Protein AF-A0A7S4PEH5-F1 (afdb_monomer_lite)

Radius of gyration: 20.49 Å; chains: 1; bounding box: 54×37×68 Å

Structure (mmCIF, N/CA/C/O backbone):
data_AF-A0A7S4PEH5-F1
#
_entry.id   AF-A0A7S4PEH5-F1
#
loop_
_atom_site.group_PDB
_atom_site.id
_atom_site.type_symbol
_atom_site.label_atom_id
_atom_site.label_alt_id
_atom_site.label_comp_id
_atom_site.label_asym_id
_atom_site.label_entity_id
_atom_site.label_seq_id
_atom_site.pdbx_PDB_ins_code
_atom_site.Cartn_x
_atom_site.Cartn_y
_atom_site.Cartn_z
_atom_site.occupancy
_atom_site.B_iso_or_equiv
_atom_site.auth_seq_id
_atom_site.auth_comp_id
_atom_site.auth_asym_id
_atom_site.auth_atom_id
_atom_site.pdbx_PDB_model_num
ATOM 1 N N . MET A 1 1 ? -6.611 21.206 -38.359 1.00 42.19 1 MET A N 1
ATOM 2 C CA . MET A 1 1 ? -5.455 20.279 -38.294 1.00 42.19 1 MET A CA 1
ATOM 3 C C . MET A 1 1 ? -4.381 20.618 -37.246 1.00 42.19 1 MET A C 1
ATOM 5 O O . MET A 1 1 ? -3.664 19.713 -36.864 1.00 42.19 1 MET A O 1
ATOM 9 N N . ARG A 1 2 ? -4.254 21.853 -36.719 1.00 44.56 2 ARG A N 1
ATOM 10 C CA . ARG A 1 2 ? -3.230 22.198 -35.692 1.00 44.56 2 ARG A CA 1
ATOM 11 C C . ARG A 1 2 ? -3.655 22.002 -34.221 1.00 44.56 2 ARG A C 1
ATOM 13 O O . ARG A 1 2 ? -2.842 22.204 -33.328 1.00 44.56 2 ARG A O 1
ATOM 20 N N . HIS A 1 3 ? -4.910 21.624 -33.956 1.00 35.94 3 HIS A N 1
ATOM 21 C CA . HIS A 1 3 ? -5.429 21.424 -32.589 1.00 35.94 3 HIS A CA 1
ATOM 22 C C . HIS A 1 3 ? -5.309 19.975 -32.091 1.00 35.94 3 HIS A C 1
ATOM 24 O O . HIS A 1 3 ? -5.072 19.758 -30.909 1.00 35.94 3 HIS A O 1
ATOM 30 N N . LEU A 1 4 ? -5.361 18.988 -32.993 1.00 38.00 4 LEU A N 1
ATOM 31 C CA . LEU A 1 4 ? -5.208 17.570 -32.637 1.00 38.00 4 LEU A CA 1
ATOM 32 C C . LEU A 1 4 ? -3.760 17.210 -32.269 1.00 38.00 4 LEU A C 1
ATOM 34 O O . LEU A 1 4 ? -3.529 16.356 -31.423 1.00 38.00 4 LEU A O 1
ATOM 38 N N . GLN A 1 5 ? -2.777 17.926 -32.818 1.00 39.06 5 GLN A N 1
ATOM 39 C CA . GLN A 1 5 ? -1.358 17.666 -32.555 1.00 39.06 5 GLN A CA 1
ATOM 40 C C . GLN A 1 5 ? -0.862 18.244 -31.215 1.00 39.06 5 GLN A C 1
ATOM 42 O O . GLN A 1 5 ? 0.183 17.838 -30.721 1.00 39.06 5 GLN A O 1
ATOM 47 N N . LYS A 1 6 ? -1.629 19.152 -30.587 1.00 36.12 6 LYS A N 1
ATOM 48 C CA . LYS A 1 6 ? -1.334 19.692 -29.244 1.00 36.12 6 LYS A CA 1
ATOM 49 C C . LYS A 1 6 ? -1.892 18.834 -28.102 1.00 36.12 6 LYS A C 1
ATOM 51 O O . LYS A 1 6 ? -1.453 19.003 -26.970 1.00 36.12 6 LYS A O 1
ATOM 56 N N . LEU A 1 7 ? -2.813 17.915 -28.398 1.00 39.34 7 LEU A N 1
ATOM 57 C CA . LEU A 1 7 ? -3.362 16.951 -27.434 1.00 39.34 7 LEU A CA 1
ATOM 58 C C . LEU A 1 7 ? -2.567 15.637 -27.394 1.00 39.34 7 LEU A C 1
ATOM 60 O O . LEU A 1 7 ? -2.666 14.893 -26.429 1.00 39.34 7 LEU A O 1
ATOM 64 N N . LEU A 1 8 ? -1.723 15.391 -28.397 1.00 35.53 8 LEU A N 1
ATOM 65 C CA . LEU A 1 8 ? -0.844 14.221 -28.486 1.00 35.53 8 LEU A CA 1
ATOM 66 C C . LEU A 1 8 ? 0.503 14.389 -27.757 1.00 35.53 8 LEU A C 1
ATOM 68 O O . LEU A 1 8 ? 1.315 13.474 -27.783 1.00 35.53 8 LEU A O 1
ATOM 72 N N . ASN A 1 9 ? 0.761 15.541 -27.122 1.00 37.16 9 ASN A N 1
ATOM 73 C CA . ASN A 1 9 ? 2.089 15.888 -26.595 1.00 37.16 9 ASN A CA 1
ATOM 74 C C . ASN A 1 9 ? 2.101 16.300 -25.107 1.00 37.16 9 ASN A C 1
ATOM 76 O O . ASN A 1 9 ? 2.881 17.166 -24.712 1.00 37.16 9 ASN A O 1
ATOM 80 N N . LYS A 1 10 ? 1.215 15.731 -24.275 1.00 38.50 10 LYS A N 1
ATOM 81 C CA . LYS A 1 10 ? 1.133 16.058 -22.834 1.00 38.50 10 LYS A CA 1
ATOM 82 C C . LYS A 1 10 ? 1.045 14.876 -21.866 1.00 38.50 10 LYS A C 1
ATOM 84 O O . LYS A 1 10 ? 0.693 15.061 -20.710 1.00 38.50 10 LYS A O 1
ATOM 89 N N . SER A 1 11 ? 1.479 13.697 -22.273 1.00 40.44 11 SER A N 1
ATOM 90 C CA . SER A 1 11 ? 1.916 12.690 -21.311 1.00 40.44 11 SER A CA 1
ATOM 91 C C . SER A 1 11 ? 3.216 12.120 -21.837 1.00 40.44 11 SER A C 1
ATOM 93 O O . SER A 1 11 ? 3.223 11.477 -22.888 1.00 40.44 11 SER A O 1
ATOM 95 N N . LYS A 1 12 ? 4.329 12.353 -21.128 1.00 42.06 12 LYS A N 1
ATOM 96 C CA . LYS A 1 12 ? 5.465 11.430 -21.242 1.00 42.06 12 LYS A CA 1
ATOM 97 C C . LYS A 1 12 ? 4.873 10.016 -21.166 1.00 42.06 12 LYS A C 1
ATOM 99 O O . LYS A 1 12 ? 4.005 9.818 -20.311 1.00 42.06 12 LYS A O 1
ATOM 104 N N . PRO A 1 13 ? 5.271 9.064 -22.027 1.00 49.12 13 PRO A N 1
ATOM 105 C CA . PRO A 1 13 ? 4.910 7.675 -21.783 1.00 49.12 13 PRO A CA 1
ATOM 106 C C . PRO A 1 13 ? 5.306 7.382 -20.335 1.00 49.12 13 PRO A C 1
ATOM 108 O O . PRO A 1 13 ? 6.461 7.607 -19.967 1.00 49.12 13 PRO A O 1
ATOM 111 N N . HIS A 1 14 ? 4.337 7.029 -19.484 1.00 65.62 14 HIS A N 1
ATOM 112 C CA . HIS A 1 14 ? 4.641 6.636 -18.116 1.00 65.62 14 HIS A CA 1
ATOM 113 C C . HIS A 1 14 ? 5.497 5.381 -18.244 1.00 65.62 14 HIS A C 1
ATOM 115 O O . HIS A 1 14 ? 4.986 4.320 -18.597 1.00 65.62 14 HIS A O 1
ATOM 121 N N . THR A 1 15 ? 6.815 5.541 -18.080 1.00 82.19 15 THR A N 1
ATOM 122 C CA . THR A 1 15 ? 7.783 4.452 -18.185 1.00 82.19 15 THR A CA 1
ATOM 123 C C . THR A 1 15 ? 7.281 3.304 -17.337 1.00 82.19 15 THR A C 1
ATOM 125 O O . THR A 1 15 ? 7.059 3.469 -16.137 1.00 82.19 15 THR A O 1
ATOM 128 N N . ASP A 1 16 ? 7.077 2.146 -17.951 1.00 89.69 16 ASP A N 1
ATOM 129 C CA . ASP A 1 16 ? 6.611 0.999 -17.204 1.00 89.69 16 ASP A CA 1
ATOM 130 C C . ASP A 1 16 ? 7.735 0.476 -16.306 1.00 89.69 16 ASP A C 1
ATOM 132 O O . ASP A 1 16 ? 8.640 -0.227 -16.749 1.00 89.69 16 ASP A O 1
ATOM 136 N N . TYR A 1 17 ? 7.666 0.828 -15.024 1.00 93.06 17 TYR A N 1
ATOM 137 C CA . TYR A 1 17 ? 8.608 0.387 -14.004 1.00 93.06 17 TYR A CA 1
ATOM 138 C C . TYR A 1 17 ? 8.688 -1.133 -13.853 1.00 93.06 17 TYR A C 1
ATOM 140 O O . TYR A 1 17 ? 9.757 -1.638 -13.511 1.00 93.06 17 TYR A O 1
ATOM 148 N N . PHE A 1 18 ? 7.609 -1.871 -14.135 1.00 92.81 18 PHE A N 1
ATOM 149 C CA . PHE A 1 18 ? 7.641 -3.332 -14.089 1.00 92.81 18 PHE A CA 1
ATOM 150 C C . PHE A 1 18 ? 8.518 -3.886 -15.211 1.00 92.81 18 PHE A C 1
ATOM 152 O O . PHE A 1 18 ? 9.414 -4.684 -14.946 1.00 92.81 18 PHE A O 1
ATOM 159 N N . ALA A 1 19 ? 8.322 -3.401 -16.441 1.00 91.62 19 ALA A N 1
ATOM 160 C CA . ALA A 1 19 ? 9.167 -3.752 -17.578 1.00 91.62 19 ALA A CA 1
ATOM 161 C C . ALA A 1 19 ? 10.619 -3.279 -17.390 1.00 91.62 19 ALA A C 1
ATOM 163 O O . ALA A 1 19 ? 11.544 -4.031 -17.685 1.00 91.62 19 ALA A O 1
ATOM 164 N N . LEU A 1 20 ? 10.826 -2.074 -16.843 1.00 90.69 20 LEU A N 1
ATOM 165 C CA . LEU A 1 20 ? 12.155 -1.513 -16.572 1.00 90.69 20 LEU A CA 1
ATOM 166 C C . LEU A 1 20 ? 12.975 -2.388 -15.613 1.00 90.69 20 LEU A C 1
ATOM 168 O O . LEU A 1 20 ? 14.169 -2.578 -15.824 1.00 90.69 20 LEU A O 1
ATOM 172 N N . LEU A 1 21 ? 12.339 -2.914 -14.563 1.00 91.94 21 LEU A N 1
ATOM 173 C CA . LEU A 1 21 ? 12.975 -3.789 -13.574 1.00 91.94 21 LEU A CA 1
ATOM 174 C C . LEU A 1 21 ? 12.747 -5.281 -13.863 1.00 91.94 21 LEU A C 1
ATOM 176 O O . LEU A 1 21 ? 13.078 -6.113 -13.025 1.00 91.94 21 LEU A O 1
ATOM 180 N N . GLY A 1 22 ? 12.183 -5.640 -15.020 1.00 91.25 22 GLY A N 1
ATOM 181 C CA . GLY A 1 22 ? 11.979 -7.032 -15.432 1.00 91.25 22 GLY A CA 1
ATOM 182 C C . GLY A 1 22 ? 11.142 -7.875 -14.461 1.00 91.25 22 GLY A C 1
ATOM 183 O O . GLY A 1 22 ? 11.347 -9.085 -14.375 1.00 91.25 22 GLY A O 1
ATOM 184 N N . VAL A 1 23 ? 10.226 -7.257 -13.710 1.00 93.00 23 VAL A N 1
ATOM 185 C CA . VAL A 1 23 ? 9.361 -7.940 -12.735 1.00 93.00 23 VAL A CA 1
ATOM 186 C C . VAL A 1 23 ? 7.918 -8.038 -13.243 1.00 93.00 23 VAL A C 1
ATOM 188 O O . VAL A 1 23 ? 7.469 -7.166 -13.987 1.00 93.00 23 VAL A O 1
ATOM 191 N N . PRO A 1 24 ? 7.146 -9.070 -12.849 1.00 91.00 24 PRO A N 1
ATOM 192 C CA . PRO A 1 24 ? 5.759 -9.212 -13.290 1.00 91.00 24 PRO A CA 1
ATOM 193 C C . PRO A 1 24 ? 4.874 -8.042 -12.840 1.00 91.00 24 PRO A C 1
ATOM 195 O O . PRO A 1 24 ? 4.910 -7.646 -11.670 1.00 91.00 24 PRO A O 1
ATOM 198 N N . ARG A 1 25 ? 4.015 -7.542 -13.742 1.00 90.31 25 ARG A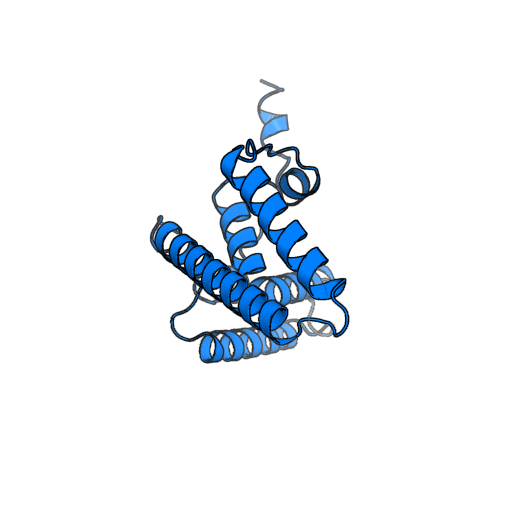 N 1
ATOM 199 C CA . ARG A 1 25 ? 2.969 -6.567 -13.396 1.00 90.31 25 ARG A CA 1
ATOM 200 C C . ARG A 1 25 ? 1.971 -7.201 -12.430 1.00 90.31 25 ARG A C 1
ATOM 202 O O . ARG A 1 25 ? 1.264 -8.146 -12.775 1.00 90.31 25 ARG A O 1
ATOM 209 N N . CYS A 1 26 ? 1.915 -6.676 -11.213 1.00 90.44 26 CYS A N 1
ATOM 210 C CA . CYS A 1 26 ? 0.962 -7.096 -10.194 1.00 90.44 26 CYS A CA 1
ATOM 211 C C . CYS A 1 26 ? 0.743 -5.978 -9.171 1.00 90.44 26 CYS A C 1
ATOM 213 O O . CYS A 1 26 ? 1.656 -5.217 -8.854 1.00 90.44 26 CYS A O 1
ATOM 215 N N . VAL A 1 27 ? -0.479 -5.894 -8.652 1.00 88.88 27 VAL A N 1
ATOM 216 C CA . VAL A 1 27 ? -0.838 -5.079 -7.487 1.00 88.88 27 VAL A CA 1
ATOM 217 C C . VAL A 1 27 ? -0.456 -5.822 -6.211 1.00 88.88 27 VAL A C 1
ATOM 219 O O . VAL A 1 27 ? 0.228 -5.267 -5.356 1.00 88.88 27 VAL A O 1
ATOM 222 N N . VAL A 1 28 ? -0.876 -7.088 -6.116 1.00 91.62 28 VAL A N 1
ATOM 223 C CA . VAL A 1 28 ? -0.571 -8.006 -5.014 1.00 91.62 28 VAL A CA 1
ATOM 224 C C . VAL A 1 28 ? -0.010 -9.297 -5.623 1.00 91.62 28 VAL A C 1
ATOM 226 O O . VAL A 1 28 ? -0.734 -9.997 -6.336 1.00 91.62 28 VAL A O 1
ATOM 229 N N . PRO A 1 29 ? 1.275 -9.612 -5.411 1.00 90.69 29 PRO A N 1
ATOM 230 C CA . PRO A 1 29 ? 1.891 -10.839 -5.879 1.00 90.69 29 PRO A CA 1
ATOM 231 C C . PRO A 1 29 ? 1.449 -11.996 -4.977 1.00 90.69 29 PRO A C 1
ATOM 233 O O . PRO A 1 29 ? 1.081 -11.802 -3.822 1.00 90.69 29 PRO A O 1
ATOM 236 N N . SER A 1 30 ? 1.530 -13.225 -5.484 1.00 89.94 30 SER A N 1
ATOM 237 C CA . SER A 1 30 ? 1.188 -14.416 -4.692 1.00 89.94 30 SER A CA 1
ATOM 238 C C . SER A 1 30 ? 2.097 -14.616 -3.472 1.00 89.94 30 SER A C 1
ATOM 240 O O . SER A 1 30 ? 1.689 -15.253 -2.508 1.00 89.94 30 SER A O 1
ATOM 242 N N . ASP A 1 31 ? 3.319 -14.079 -3.523 1.00 92.81 31 ASP A N 1
ATOM 243 C CA . ASP A 1 31 ? 4.292 -14.074 -2.432 1.00 92.81 31 ASP A CA 1
ATOM 244 C C . ASP A 1 31 ? 4.995 -12.706 -2.403 1.00 92.81 31 ASP A C 1
ATOM 246 O O . ASP A 1 31 ? 5.879 -12.422 -3.219 1.00 92.81 31 ASP A O 1
ATOM 250 N N . GLU A 1 32 ? 4.559 -11.835 -1.488 1.00 92.38 32 GLU A N 1
ATOM 251 C CA . GLU A 1 32 ? 5.092 -10.473 -1.329 1.00 92.38 32 GLU A CA 1
ATOM 252 C C . GLU A 1 32 ? 6.569 -10.484 -0.940 1.00 92.38 32 GLU A C 1
ATOM 254 O O . GLU A 1 32 ? 7.361 -9.720 -1.489 1.00 92.38 32 GLU A O 1
ATOM 259 N N . HIS A 1 33 ? 6.969 -11.387 -0.046 1.00 94.31 33 HIS A N 1
ATOM 260 C CA . HIS A 1 33 ? 8.350 -11.460 0.413 1.00 94.31 33 HIS A CA 1
ATOM 261 C C . HIS A 1 33 ? 9.288 -11.829 -0.742 1.00 94.31 33 HIS A C 1
ATOM 263 O O . HIS A 1 33 ? 10.284 -11.147 -0.990 1.00 94.31 33 HIS A O 1
ATOM 269 N N . LYS A 1 34 ? 8.939 -12.866 -1.512 1.00 95.31 34 LYS A N 1
ATOM 270 C CA . LYS A 1 34 ? 9.714 -13.273 -2.690 1.00 95.31 34 LYS A CA 1
ATOM 271 C C . LYS A 1 34 ? 9.742 -12.188 -3.765 1.00 95.31 34 LYS A C 1
ATOM 273 O O . LYS A 1 34 ? 10.781 -11.990 -4.404 1.00 95.31 34 LYS A O 1
ATOM 278 N N . PHE A 1 35 ? 8.628 -11.486 -3.973 1.00 94.81 35 PHE A N 1
ATOM 279 C CA . PHE A 1 35 ? 8.568 -10.371 -4.915 1.00 94.81 35 PHE A CA 1
ATOM 280 C C . PHE A 1 35 ? 9.535 -9.251 -4.514 1.00 94.81 35 PHE A C 1
ATOM 282 O O . PHE A 1 35 ? 10.328 -8.815 -5.346 1.00 94.81 35 PHE A O 1
ATOM 289 N N . LEU A 1 36 ? 9.530 -8.831 -3.246 1.00 95.88 36 LEU A N 1
ATOM 290 C CA . LEU A 1 36 ? 10.400 -7.761 -2.751 1.00 95.88 36 LEU A CA 1
ATOM 291 C C . LEU A 1 36 ? 11.886 -8.138 -2.791 1.00 95.88 36 LEU A C 1
ATOM 293 O O . LEU A 1 36 ? 12.713 -7.308 -3.172 1.00 95.88 36 LEU A O 1
ATOM 297 N N . GLU A 1 37 ? 12.233 -9.385 -2.470 1.00 96.38 37 GLU A N 1
ATOM 298 C CA . GLU A 1 37 ? 13.611 -9.875 -2.595 1.00 96.38 37 GLU A CA 1
ATOM 299 C C . GLU A 1 37 ? 14.080 -9.877 -4.058 1.00 96.38 37 GLU A C 1
ATOM 301 O O . GLU A 1 37 ? 15.181 -9.411 -4.366 1.00 96.38 37 GLU A O 1
ATOM 306 N N . THR A 1 38 ? 13.215 -10.313 -4.980 1.00 95.75 38 THR A N 1
ATOM 307 C CA . THR A 1 38 ? 13.492 -10.270 -6.425 1.00 95.75 38 THR A CA 1
ATOM 308 C C . THR A 1 38 ? 13.667 -8.829 -6.901 1.00 95.75 38 THR A C 1
ATOM 310 O O . THR A 1 38 ? 14.668 -8.508 -7.540 1.00 95.75 38 THR A O 1
ATOM 313 N N . LEU A 1 39 ? 12.742 -7.940 -6.530 1.00 96.19 39 LEU A N 1
ATOM 314 C CA . LEU A 1 39 ? 12.770 -6.519 -6.874 1.00 96.19 39 LEU A CA 1
ATOM 315 C C . LEU A 1 39 ? 14.074 -5.858 -6.410 1.00 96.19 39 LEU A C 1
ATOM 317 O O . LEU A 1 39 ? 14.743 -5.176 -7.185 1.00 96.19 39 LEU A O 1
ATOM 321 N N . LYS A 1 40 ? 14.467 -6.096 -5.156 1.00 96.25 40 LYS A N 1
ATOM 322 C CA . LYS A 1 40 ? 15.703 -5.573 -4.566 1.00 96.25 40 LYS A CA 1
ATOM 323 C C . LYS A 1 40 ? 16.950 -6.110 -5.265 1.00 96.25 40 LYS A C 1
ATOM 325 O O . LYS A 1 40 ? 17.896 -5.351 -5.474 1.00 96.25 40 LYS A O 1
ATOM 330 N N . SER A 1 41 ? 16.963 -7.395 -5.621 1.00 95.12 41 SER A N 1
ATOM 331 C CA . SER A 1 41 ? 18.068 -8.012 -6.359 1.00 95.12 41 SER A CA 1
ATOM 332 C C . SER A 1 41 ? 18.234 -7.383 -7.745 1.00 95.12 41 SER A C 1
ATOM 334 O O . SER A 1 41 ? 19.325 -6.918 -8.080 1.00 95.12 41 SER A O 1
ATOM 336 N N . VAL A 1 42 ? 17.147 -7.279 -8.519 1.00 93.75 42 VAL A N 1
ATOM 337 C CA . VAL A 1 42 ? 17.198 -6.709 -9.873 1.00 93.75 42 VAL A CA 1
ATOM 338 C C . VAL A 1 42 ? 17.565 -5.228 -9.844 1.00 93.75 42 VAL A C 1
ATOM 340 O O . VAL A 1 42 ? 18.419 -4.803 -10.618 1.00 93.75 42 VAL A O 1
ATOM 343 N N . TYR A 1 43 ? 17.008 -4.457 -8.910 1.00 93.50 43 TYR A N 1
ATOM 344 C CA . TYR A 1 43 ? 17.374 -3.054 -8.718 1.00 93.50 43 TYR A CA 1
ATOM 345 C C . TYR A 1 43 ? 18.875 -2.876 -8.443 1.00 93.50 43 TYR A C 1
ATOM 347 O O . TYR A 1 43 ? 19.525 -2.071 -9.107 1.00 93.50 43 TYR A O 1
ATOM 355 N N . ARG A 1 44 ? 19.457 -3.666 -7.528 1.00 91.94 44 ARG A N 1
ATOM 356 C CA . ARG A 1 44 ? 20.903 -3.611 -7.244 1.00 91.94 44 ARG A CA 1
ATOM 357 C C . ARG A 1 44 ? 21.740 -3.949 -8.475 1.00 91.94 44 ARG A C 1
ATOM 359 O O . ARG A 1 44 ? 22.701 -3.241 -8.763 1.00 91.94 44 ARG A O 1
ATOM 366 N N . ASN A 1 45 ? 21.358 -4.985 -9.220 1.00 89.62 45 ASN A N 1
ATOM 367 C CA . ASN A 1 45 ? 22.051 -5.361 -10.452 1.00 89.62 45 ASN A CA 1
ATOM 368 C C . ASN A 1 45 ? 21.980 -4.238 -11.499 1.00 89.62 45 ASN A C 1
ATOM 370 O O . ASN A 1 45 ? 23.002 -3.887 -12.085 1.00 89.62 45 ASN A O 1
ATOM 374 N N . ALA A 1 46 ? 20.807 -3.626 -11.688 1.00 86.62 46 ALA A N 1
ATOM 375 C CA . ALA A 1 46 ? 20.624 -2.502 -12.604 1.00 86.62 46 ALA A CA 1
ATOM 376 C C . ALA A 1 46 ? 21.487 -1.293 -12.205 1.00 86.62 46 ALA A C 1
ATOM 378 O O . ALA A 1 46 ? 22.163 -0.710 -13.050 1.00 86.62 46 ALA A O 1
ATOM 379 N N . GLN A 1 47 ? 21.550 -0.959 -10.912 1.00 83.12 47 GLN A N 1
ATOM 380 C CA . GLN A 1 47 ? 22.422 0.111 -10.418 1.00 83.12 47 GLN A CA 1
ATOM 381 C C . GLN A 1 47 ? 23.910 -0.169 -10.661 1.00 83.12 47 GLN A C 1
ATOM 383 O O . GLN A 1 47 ? 24.655 0.746 -11.003 1.00 83.12 47 GLN A O 1
ATOM 388 N N . MET A 1 48 ? 24.353 -1.423 -10.527 1.00 79.25 48 MET A N 1
ATOM 389 C CA . MET A 1 48 ? 25.748 -1.803 -10.778 1.00 79.25 48 MET A CA 1
ATOM 390 C C . MET A 1 48 ? 26.134 -1.712 -12.260 1.00 79.25 48 MET A C 1
ATOM 392 O O . MET A 1 48 ? 27.261 -1.332 -12.577 1.00 79.25 48 MET A O 1
ATOM 396 N N . VAL A 1 49 ? 25.212 -2.039 -13.172 1.00 70.25 49 VAL A N 1
ATOM 397 C CA . VAL A 1 49 ? 25.422 -1.898 -14.626 1.00 70.25 49 VAL A CA 1
ATOM 398 C C . VAL A 1 49 ? 25.524 -0.420 -15.029 1.00 70.25 49 VAL A C 1
ATOM 400 O O . VAL A 1 49 ? 26.291 -0.081 -15.928 1.00 70.25 49 VAL A O 1
ATOM 403 N N . HIS A 1 50 ? 24.822 0.462 -14.316 1.00 58.78 50 HIS A N 1
ATOM 404 C CA . HIS A 1 50 ? 24.781 1.908 -14.539 1.00 58.78 50 HIS A CA 1
ATOM 405 C C . HIS A 1 50 ? 25.674 2.709 -13.571 1.00 58.78 50 HIS A C 1
ATOM 407 O O . HIS A 1 50 ? 25.348 3.846 -13.229 1.00 58.78 50 HIS A O 1
ATOM 413 N N . HIS A 1 51 ? 26.807 2.160 -13.124 1.00 53.28 51 HIS A N 1
ATOM 414 C CA . HIS A 1 51 ? 27.776 2.915 -12.318 1.00 53.28 51 HIS A CA 1
ATOM 415 C C . HIS A 1 51 ? 28.294 4.150 -13.098 1.00 53.28 51 HIS A C 1
ATOM 417 O O . HIS A 1 51 ? 28.584 4.011 -14.290 1.00 53.28 51 HIS A O 1
ATOM 423 N N . PRO A 1 52 ? 28.454 5.334 -12.467 1.00 51.28 52 PRO A N 1
ATOM 424 C CA . PRO A 1 52 ? 28.812 6.599 -13.136 1.00 51.28 52 PRO A CA 1
ATOM 425 C C . PRO A 1 52 ? 30.120 6.569 -13.951 1.00 51.28 52 PRO A C 1
ATOM 427 O O . PRO A 1 52 ? 30.302 7.388 -14.845 1.00 51.28 52 PRO A O 1
ATOM 430 N N . ASP A 1 53 ? 30.990 5.583 -13.721 1.00 54.00 53 ASP A N 1
ATOM 431 C CA . ASP A 1 53 ? 32.195 5.335 -14.532 1.00 54.00 53 ASP A CA 1
ATOM 432 C C . ASP A 1 53 ? 31.918 4.743 -15.929 1.00 54.00 53 ASP A C 1
ATOM 434 O O . ASP A 1 53 ? 32.826 4.650 -16.753 1.00 54.00 53 ASP A O 1
ATOM 438 N N . LYS A 1 54 ? 30.687 4.296 -16.221 1.00 54.59 54 LYS A N 1
ATOM 439 C CA . LYS A 1 54 ? 30.353 3.538 -17.442 1.00 54.59 54 LYS A CA 1
ATOM 440 C C . LYS A 1 54 ? 29.208 4.124 -18.273 1.00 54.59 54 LYS A C 1
ATOM 442 O O . LYS A 1 54 ? 28.580 3.383 -19.018 1.00 54.59 54 LYS A O 1
ATOM 447 N N . SER A 1 55 ? 28.999 5.444 -18.251 1.00 50.19 55 SER A N 1
ATOM 448 C CA . SER A 1 55 ? 28.078 6.186 -19.150 1.00 50.19 55 SER A CA 1
ATOM 449 C C . SER A 1 55 ? 26.576 6.159 -18.818 1.00 50.19 55 SER A C 1
ATOM 451 O O . SER A 1 55 ? 25.728 6.215 -19.706 1.00 50.19 55 SER A O 1
ATOM 453 N N . SER A 1 56 ? 26.201 6.139 -17.542 1.00 53.19 56 SER A N 1
ATOM 454 C CA . SER A 1 56 ? 24.819 6.429 -17.148 1.00 53.19 56 SER A CA 1
ATOM 455 C C . SER A 1 56 ? 24.606 7.938 -17.012 1.00 53.19 56 SER A C 1
ATOM 457 O O . SER A 1 56 ? 25.254 8.614 -16.217 1.00 53.19 56 SER A O 1
ATOM 459 N N . THR A 1 57 ? 23.678 8.482 -17.797 1.00 61.94 57 THR A N 1
ATOM 460 C CA . THR A 1 57 ? 23.129 9.814 -17.530 1.00 61.94 57 THR A CA 1
ATOM 461 C C . THR A 1 57 ? 22.419 9.780 -16.176 1.00 61.94 57 THR A C 1
ATOM 463 O O . THR A 1 57 ? 21.723 8.813 -15.870 1.00 61.94 57 THR A O 1
ATOM 466 N N . GLU A 1 58 ? 22.595 10.815 -15.355 1.00 67.56 58 GLU A N 1
ATOM 467 C CA . GLU A 1 58 ? 22.010 10.959 -14.007 1.00 67.56 58 GLU A CA 1
ATOM 468 C C . GLU A 1 58 ? 20.500 10.625 -13.963 1.00 67.56 58 GLU A C 1
ATOM 470 O O . GLU A 1 58 ? 20.005 9.997 -13.023 1.00 67.56 58 GLU A O 1
ATOM 475 N N . ASP A 1 59 ? 19.803 10.914 -15.063 1.00 73.38 59 ASP A N 1
ATOM 476 C CA . ASP A 1 59 ? 18.399 10.583 -15.318 1.00 73.38 59 ASP A CA 1
ATOM 477 C C . ASP A 1 59 ? 18.054 9.086 -15.174 1.00 73.38 59 ASP A C 1
ATOM 479 O O . ASP A 1 59 ? 16.953 8.743 -14.727 1.00 73.38 59 ASP A O 1
ATOM 483 N N . HIS A 1 60 ? 18.969 8.171 -15.520 1.00 77.06 60 HIS A N 1
ATOM 484 C CA . HIS A 1 60 ? 18.737 6.724 -15.409 1.00 77.06 60 HIS A CA 1
ATOM 485 C C . HIS A 1 60 ? 18.684 6.269 -13.950 1.00 77.06 60 HIS A C 1
ATOM 487 O O . HIS A 1 60 ? 17.777 5.528 -13.567 1.00 77.06 60 HIS A O 1
ATOM 493 N N . SER A 1 61 ? 19.610 6.747 -13.118 1.00 81.00 61 SER A N 1
ATOM 494 C CA . SER A 1 61 ? 19.646 6.416 -11.689 1.00 81.00 61 SER A CA 1
ATOM 495 C C . SER A 1 61 ? 18.414 6.949 -10.961 1.00 81.00 61 SER A C 1
ATOM 497 O O . SER A 1 61 ? 17.811 6.235 -10.159 1.00 81.00 61 SER A O 1
ATOM 499 N N . ILE A 1 62 ? 17.985 8.173 -11.291 1.00 85.88 62 ILE A N 1
ATOM 500 C CA . ILE A 1 62 ? 16.752 8.766 -10.752 1.00 85.88 62 ILE A CA 1
ATOM 501 C C . ILE A 1 62 ? 15.542 7.896 -11.113 1.00 85.88 62 ILE A C 1
ATOM 503 O O . ILE A 1 62 ? 14.722 7.578 -10.249 1.00 85.88 62 ILE A O 1
ATOM 507 N N . THR A 1 63 ? 15.456 7.461 -12.373 1.00 88.19 63 THR A N 1
ATOM 508 C CA . THR A 1 63 ? 14.346 6.631 -12.859 1.00 88.19 63 THR A CA 1
ATOM 509 C C . THR A 1 63 ? 14.318 5.255 -12.185 1.00 88.19 63 THR A C 1
ATOM 511 O O . THR A 1 63 ? 13.248 4.798 -11.785 1.00 88.19 63 THR A O 1
ATOM 514 N N . LEU A 1 64 ? 15.472 4.605 -11.991 1.00 89.94 64 LEU A N 1
ATOM 515 C CA . LEU A 1 64 ? 15.562 3.313 -11.296 1.00 89.94 64 LEU A CA 1
ATOM 516 C C . LEU A 1 64 ? 15.141 3.408 -9.826 1.00 89.94 64 LEU A C 1
ATOM 518 O O . LEU A 1 64 ? 14.418 2.539 -9.338 1.00 89.94 64 LEU A O 1
ATOM 522 N N . ASN A 1 65 ? 15.553 4.469 -9.130 1.00 91.25 65 ASN A N 1
ATOM 523 C CA . ASN A 1 65 ? 15.156 4.698 -7.741 1.00 91.25 65 ASN A CA 1
ATOM 524 C C . ASN A 1 65 ? 13.641 4.917 -7.638 1.00 91.25 65 ASN A C 1
ATOM 526 O O . ASN A 1 65 ? 12.982 4.306 -6.799 1.00 91.25 65 ASN A O 1
ATOM 530 N N . ALA A 1 66 ? 13.077 5.739 -8.530 1.00 91.25 66 ALA A N 1
ATOM 531 C CA . ALA A 1 66 ? 11.638 5.972 -8.587 1.00 91.25 66 ALA A CA 1
ATOM 532 C C . ALA A 1 66 ? 10.863 4.676 -8.868 1.00 91.25 66 ALA A C 1
ATOM 534 O O . ALA A 1 66 ? 9.848 4.417 -8.218 1.00 91.25 66 ALA A O 1
ATOM 535 N N . ALA A 1 67 ? 11.359 3.841 -9.785 1.00 93.00 67 ALA A N 1
ATOM 536 C CA . ALA A 1 67 ? 10.779 2.538 -10.080 1.00 93.00 67 ALA A CA 1
ATOM 537 C C . ALA A 1 67 ? 10.789 1.623 -8.852 1.00 93.00 67 ALA A C 1
ATOM 539 O O . ALA A 1 67 ? 9.748 1.090 -8.474 1.00 93.00 67 ALA A O 1
ATOM 540 N N . TYR A 1 68 ? 11.934 1.491 -8.184 1.00 95.19 68 TYR A N 1
ATOM 541 C CA . TYR A 1 68 ? 12.065 0.652 -6.996 1.00 95.19 68 TYR A CA 1
ATOM 542 C C . TYR A 1 68 ? 11.134 1.097 -5.858 1.00 95.19 68 TYR A C 1
ATOM 544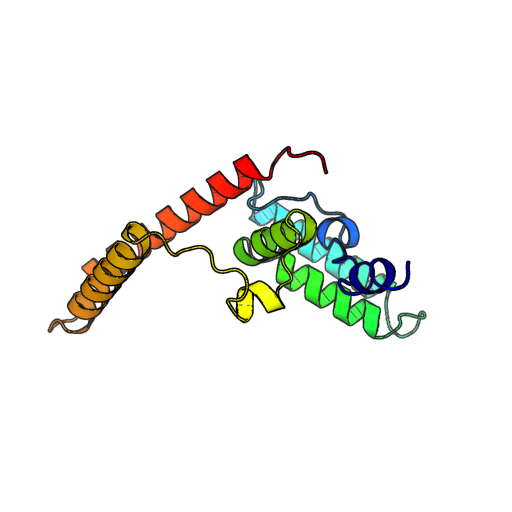 O O . TYR A 1 68 ? 10.370 0.281 -5.339 1.00 95.19 68 TYR A O 1
ATOM 552 N N . GLU A 1 69 ? 11.131 2.386 -5.508 1.00 94.56 69 GLU A N 1
ATOM 553 C CA . GLU A 1 69 ? 10.277 2.909 -4.431 1.00 94.56 69 GLU A CA 1
ATOM 554 C C . GLU A 1 69 ? 8.783 2.788 -4.765 1.00 94.56 69 GLU A C 1
ATOM 556 O O . GLU A 1 69 ? 7.972 2.458 -3.898 1.00 94.56 69 GLU A O 1
ATOM 561 N N . THR A 1 70 ? 8.412 2.970 -6.037 1.00 93.44 70 THR A N 1
ATOM 562 C CA . THR A 1 70 ? 7.027 2.789 -6.498 1.00 93.44 70 THR A CA 1
ATOM 563 C C . THR A 1 70 ? 6.598 1.326 -6.408 1.00 93.44 70 THR A C 1
ATOM 565 O O . THR A 1 70 ? 5.509 1.028 -5.919 1.00 93.44 70 THR A O 1
ATOM 568 N N . LEU A 1 71 ? 7.441 0.390 -6.856 1.00 94.62 71 LEU A N 1
ATOM 569 C CA . LEU A 1 71 ? 7.080 -1.028 -6.905 1.00 94.62 71 LEU A CA 1
ATOM 570 C C . LEU A 1 71 ? 7.135 -1.730 -5.543 1.00 94.62 71 LEU A C 1
ATOM 572 O O . LEU A 1 71 ? 6.513 -2.774 -5.368 1.00 94.62 71 LEU A O 1
ATOM 576 N N . LYS A 1 72 ? 7.831 -1.154 -4.563 1.00 94.50 72 LYS A N 1
ATOM 577 C CA . LYS A 1 72 ? 7.929 -1.692 -3.201 1.00 94.50 72 LYS A CA 1
ATOM 578 C C . LYS A 1 72 ? 6.620 -1.593 -2.409 1.00 94.50 72 LYS A C 1
ATOM 580 O O . LYS A 1 72 ? 6.427 -2.344 -1.459 1.00 94.50 72 LYS A O 1
ATOM 585 N N . ASN A 1 73 ? 5.728 -0.664 -2.760 1.00 92.25 73 ASN A N 1
ATOM 586 C CA . ASN A 1 73 ? 4.480 -0.433 -2.033 1.00 92.25 73 ASN A CA 1
ATOM 587 C C . ASN A 1 73 ? 3.258 -0.834 -2.888 1.00 92.25 73 ASN A C 1
ATOM 589 O O . ASN A 1 73 ? 3.121 -0.344 -4.008 1.00 92.25 73 ASN A O 1
ATOM 593 N N . PRO A 1 74 ? 2.328 -1.670 -2.389 1.00 91.94 74 PRO A N 1
ATOM 594 C CA . PRO A 1 74 ? 1.176 -2.140 -3.169 1.00 91.94 74 PRO A CA 1
ATOM 595 C C . PRO A 1 74 ? 0.228 -1.019 -3.630 1.00 91.94 74 PRO A C 1
ATOM 597 O O . PRO A 1 74 ? -0.306 -1.086 -4.737 1.00 91.94 74 PRO A O 1
ATOM 600 N N . PHE A 1 75 ? 0.060 0.054 -2.850 1.00 90.12 75 PHE A N 1
ATOM 601 C CA . PHE A 1 75 ? -0.737 1.210 -3.273 1.00 90.12 75 PHE A CA 1
ATOM 602 C C . PHE A 1 75 ? -0.067 1.984 -4.405 1.00 90.12 75 PHE A C 1
ATOM 604 O O . PHE A 1 75 ? -0.738 2.408 -5.345 1.00 90.12 75 PHE A O 1
ATOM 611 N N . GLN A 1 76 ? 1.253 2.162 -4.328 1.00 90.25 76 GLN A N 1
ATOM 612 C CA . GLN A 1 76 ? 2.009 2.846 -5.376 1.00 90.25 76 GLN A CA 1
ATOM 613 C C . GLN A 1 76 ? 2.086 1.994 -6.647 1.00 90.25 76 GLN A C 1
ATOM 615 O O . GLN A 1 76 ? 1.907 2.531 -7.737 1.00 90.25 76 GLN A O 1
ATOM 620 N N . ARG A 1 77 ? 2.206 0.665 -6.521 1.00 91.88 77 ARG A N 1
ATOM 621 C CA . ARG A 1 77 ? 2.036 -0.279 -7.637 1.00 91.88 77 ARG A CA 1
ATOM 622 C C . ARG A 1 77 ? 0.688 -0.115 -8.314 1.00 91.88 77 ARG A C 1
ATOM 624 O O . ARG A 1 77 ? 0.646 0.053 -9.528 1.00 91.88 77 ARG A O 1
ATOM 631 N N . LEU A 1 78 ? -0.402 -0.117 -7.545 1.00 89.12 78 LEU A N 1
ATOM 632 C CA . LEU A 1 78 ? -1.737 0.093 -8.099 1.00 89.12 78 LEU A CA 1
ATOM 633 C C . LEU A 1 78 ? -1.840 1.448 -8.803 1.00 89.12 78 LEU A C 1
ATOM 635 O O . LEU A 1 78 ? -2.301 1.506 -9.937 1.00 89.12 78 LEU A O 1
ATOM 639 N N . LYS A 1 79 ? -1.379 2.531 -8.169 1.00 85.31 79 LYS A N 1
ATOM 640 C CA . LYS A 1 79 ? -1.388 3.872 -8.770 1.00 85.31 79 LYS A CA 1
ATOM 641 C C . LYS A 1 79 ? -0.605 3.905 -10.086 1.00 85.31 79 LYS A C 1
ATOM 643 O O . LYS A 1 79 ? -1.071 4.499 -11.053 1.00 85.31 79 LYS A O 1
ATOM 648 N N . HIS A 1 80 ? 0.545 3.237 -10.133 1.00 87.75 80 HIS A N 1
ATOM 649 C CA . HIS A 1 80 ? 1.374 3.124 -11.330 1.00 87.75 80 HIS A CA 1
ATOM 650 C C . HIS A 1 80 ? 0.676 2.329 -12.440 1.00 87.75 80 HIS A C 1
ATOM 652 O O . HIS A 1 80 ? 0.587 2.801 -13.571 1.00 87.75 80 HIS A O 1
ATOM 658 N N . ILE A 1 81 ? 0.071 1.186 -12.105 1.00 86.94 81 ILE A N 1
ATOM 659 C CA . ILE A 1 81 ? -0.758 0.388 -13.026 1.00 86.94 81 ILE A CA 1
ATOM 660 C C . ILE A 1 81 ? -1.896 1.249 -13.594 1.00 86.94 81 ILE A C 1
ATOM 662 O O . ILE A 1 81 ? -2.096 1.289 -14.806 1.00 86.94 81 ILE A O 1
ATOM 666 N N . LEU A 1 82 ? -2.601 2.002 -12.746 1.00 82.31 82 LEU A N 1
ATOM 667 C CA . LEU A 1 82 ? -3.663 2.915 -13.178 1.00 82.31 82 LEU A CA 1
ATOM 668 C C . LEU A 1 82 ? -3.142 4.026 -14.096 1.00 82.31 82 LEU A C 1
ATOM 670 O O . LEU A 1 82 ? -3.799 4.341 -15.083 1.00 82.31 82 LEU A O 1
ATOM 674 N N . SER A 1 83 ? -1.966 4.599 -13.816 1.00 81.00 83 SER A N 1
ATOM 675 C CA . SER A 1 83 ? -1.377 5.621 -14.695 1.00 81.00 83 SER A CA 1
ATOM 676 C C . SER A 1 83 ? -0.984 5.077 -16.069 1.00 81.00 83 SER A C 1
ATOM 678 O O . SER A 1 83 ? -1.050 5.815 -17.050 1.00 81.00 83 SER A O 1
ATOM 680 N N . ILE A 1 84 ? -0.619 3.791 -16.154 1.00 81.25 84 ILE A N 1
ATOM 681 C CA . ILE A 1 84 ? -0.319 3.122 -17.425 1.00 81.25 84 ILE A CA 1
ATOM 682 C C . ILE A 1 84 ? -1.612 2.850 -18.210 1.00 81.25 84 ILE A C 1
ATOM 684 O O . ILE A 1 84 ? -1.646 3.080 -19.415 1.00 81.25 84 ILE A O 1
ATOM 688 N N . HIS A 1 85 ? -2.668 2.357 -17.549 1.00 71.44 85 HIS A N 1
ATOM 689 C CA . HIS A 1 85 ? -3.872 1.855 -18.229 1.00 71.44 85 HIS A CA 1
ATOM 690 C C . HIS A 1 85 ? -4.990 2.882 -18.432 1.00 71.44 85 HIS A C 1
ATOM 692 O O . HIS A 1 85 ? -5.639 2.868 -19.474 1.00 71.44 85 HIS A O 1
ATOM 698 N N . ASP A 1 86 ? -5.252 3.738 -17.446 1.00 59.69 86 ASP A N 1
ATOM 699 C CA . ASP A 1 86 ? -6.457 4.578 -17.405 1.00 59.69 86 ASP A CA 1
ATOM 700 C C . ASP A 1 86 ? -6.158 6.063 -17.732 1.00 59.69 86 ASP A C 1
ATOM 702 O O . ASP A 1 86 ? -7.035 6.911 -17.600 1.00 59.69 86 ASP A O 1
ATOM 706 N N . ALA A 1 87 ? -4.940 6.379 -18.203 1.00 53.16 87 ALA A N 1
ATOM 707 C CA . ALA A 1 87 ? -4.524 7.699 -18.705 1.00 53.16 87 ALA A CA 1
ATOM 708 C C . ALA A 1 87 ? -4.838 8.890 -17.771 1.00 53.16 87 ALA A C 1
ATOM 710 O O . ALA A 1 87 ? -5.081 10.002 -18.237 1.00 53.16 87 ALA A O 1
ATOM 711 N N . PHE A 1 88 ? -4.808 8.678 -16.454 1.00 57.34 88 PHE A N 1
ATOM 712 C CA . PHE A 1 88 ? -4.822 9.769 -15.481 1.00 57.34 88 PHE A CA 1
ATOM 713 C C . PHE A 1 88 ? -3.393 10.095 -15.071 1.00 57.34 88 PHE A C 1
ATOM 715 O O . PHE A 1 88 ? -2.655 9.223 -14.605 1.00 57.34 88 PHE A O 1
ATOM 722 N N . THR A 1 89 ? -2.995 11.354 -15.203 1.00 54.84 89 THR A N 1
ATOM 723 C CA . THR A 1 89 ? -1.700 11.790 -14.683 1.00 54.84 89 THR A CA 1
ATOM 724 C C . THR A 1 89 ? -1.737 11.807 -13.152 1.00 54.84 89 THR A C 1
ATOM 726 O O . THR A 1 89 ? -2.756 12.126 -12.531 1.00 54.84 89 THR A O 1
ATOM 729 N N . ALA A 1 90 ? -0.608 11.487 -12.511 1.00 56.50 90 ALA A N 1
ATOM 730 C CA . ALA A 1 90 ? -0.472 11.599 -11.055 1.00 56.50 90 ALA A CA 1
ATOM 731 C C . ALA A 1 90 ? -0.854 13.005 -10.546 1.00 56.50 90 ALA A C 1
ATOM 733 O O . ALA A 1 90 ? -1.433 13.127 -9.468 1.00 56.50 90 ALA A O 1
ATOM 734 N N . GLU A 1 91 ? -0.596 14.028 -11.364 1.00 57.50 91 GLU A N 1
ATOM 735 C CA . GLU A 1 91 ? -0.941 15.430 -11.138 1.00 57.50 91 GLU A CA 1
ATOM 736 C C . GLU A 1 91 ? -2.459 15.684 -11.176 1.00 57.50 91 GLU A C 1
ATOM 738 O O . GLU A 1 91 ? -2.971 16.415 -10.334 1.00 57.50 91 GLU A O 1
ATOM 743 N N . GLU A 1 92 ? -3.216 15.067 -12.088 1.00 60.06 92 GLU A N 1
ATOM 744 C CA . GLU A 1 92 ? -4.682 15.200 -12.138 1.00 60.06 92 GLU A CA 1
ATOM 745 C C . GLU A 1 92 ? -5.383 14.505 -10.965 1.00 60.06 92 GLU A C 1
ATOM 747 O O . GLU A 1 92 ? -6.432 14.972 -10.510 1.00 60.06 92 GLU A O 1
ATOM 752 N N . VAL A 1 93 ? -4.803 13.414 -10.454 1.00 59.16 93 VAL A N 1
ATOM 753 C CA . VAL A 1 93 ? -5.274 12.741 -9.235 1.00 59.16 93 VAL A CA 1
ATOM 754 C C . VAL A 1 93 ? -4.960 13.589 -7.999 1.00 59.16 93 VAL A C 1
ATOM 756 O O . VAL A 1 93 ? -5.839 13.812 -7.171 1.00 59.16 93 VAL A O 1
ATOM 759 N N . GLU A 1 94 ? -3.733 14.102 -7.887 1.00 57.69 94 GLU A N 1
ATOM 760 C CA . GLU A 1 94 ? -3.281 14.926 -6.756 1.00 57.69 94 GLU A CA 1
ATOM 761 C C . GLU A 1 94 ? -3.998 16.282 -6.692 1.00 57.69 94 GLU A C 1
ATOM 763 O O . GLU A 1 94 ? -4.431 16.709 -5.624 1.00 57.69 94 GLU A O 1
ATOM 768 N N . LYS A 1 95 ? -4.219 16.925 -7.845 1.00 60.22 95 LYS A N 1
ATOM 769 C CA . LYS A 1 95 ? -4.973 18.184 -7.957 1.00 60.22 95 LYS A CA 1
ATOM 770 C C . LYS A 1 95 ? -6.493 17.997 -7.898 1.00 60.22 95 LYS A C 1
ATOM 772 O O . LYS A 1 95 ? -7.226 18.974 -8.037 1.00 60.22 95 LYS A O 1
ATOM 777 N N . GLY A 1 96 ? -6.988 16.765 -7.736 1.00 54.94 96 GLY A N 1
ATOM 778 C CA . GLY A 1 96 ? -8.424 16.468 -7.672 1.00 54.94 96 GLY A CA 1
ATOM 779 C C . GLY A 1 96 ? -9.199 16.819 -8.951 1.00 54.94 96 GLY A C 1
ATOM 780 O O . GLY A 1 96 ? -10.413 17.026 -8.900 1.00 54.94 96 GLY A O 1
ATOM 781 N N . ILE A 1 97 ? -8.506 16.913 -10.091 1.00 54.09 97 ILE A N 1
ATOM 782 C CA . ILE A 1 97 ? -9.086 17.201 -11.411 1.00 54.09 97 ILE A CA 1
ATOM 783 C C . ILE A 1 97 ? -9.887 15.986 -11.889 1.00 54.09 97 ILE A C 1
ATOM 785 O O . ILE A 1 97 ? -10.982 16.138 -12.434 1.00 54.09 97 ILE A O 1
ATOM 789 N N . VAL A 1 98 ? -9.413 14.775 -11.575 1.00 54.75 98 VAL A N 1
ATOM 790 C CA . VAL A 1 98 ? -10.229 13.558 -11.642 1.00 54.75 98 VAL A CA 1
ATOM 791 C C . VAL A 1 98 ? -11.177 13.548 -10.447 1.00 54.75 98 VAL A C 1
ATOM 793 O O . VAL A 1 98 ? -10.933 12.924 -9.414 1.00 54.75 98 VAL A O 1
ATOM 796 N N . ARG A 1 99 ? -12.293 14.264 -10.579 1.00 50.06 99 ARG A N 1
ATOM 797 C CA . ARG A 1 99 ? -13.414 14.139 -9.651 1.00 50.06 99 ARG A CA 1
ATOM 798 C C . ARG A 1 99 ? -14.056 12.776 -9.870 1.00 50.06 99 ARG A C 1
ATOM 800 O O . ARG A 1 99 ? -15.002 12.653 -10.642 1.00 50.06 99 ARG A O 1
ATOM 807 N N . GLN A 1 100 ? -13.603 11.749 -9.155 1.00 54.94 100 GLN A N 1
ATOM 808 C CA . GLN A 1 100 ? -14.580 10.732 -8.792 1.00 54.94 100 GLN A CA 1
ATOM 809 C C . GLN A 1 100 ? -15.621 11.461 -7.938 1.00 54.94 100 GLN A C 1
ATOM 811 O O . GLN A 1 100 ? -15.228 12.081 -6.943 1.00 54.94 100 GLN A O 1
ATOM 816 N N . PRO A 1 101 ? -16.919 11.467 -8.295 1.00 52.00 101 PRO A N 1
ATOM 817 C CA . PRO A 1 101 ? -17.922 11.859 -7.325 1.00 52.00 101 PRO A CA 1
ATOM 818 C C . PRO A 1 101 ? -17.708 10.915 -6.147 1.00 52.00 101 PRO A C 1
ATOM 820 O O . PRO A 1 101 ? -17.933 9.709 -6.280 1.00 52.00 101 PRO A O 1
ATOM 823 N N . ARG A 1 102 ? -17.168 11.424 -5.029 1.00 61.81 102 ARG A N 1
ATOM 824 C CA . ARG A 1 102 ? -17.090 10.625 -3.811 1.00 61.81 102 ARG A CA 1
ATOM 825 C C . ARG A 1 102 ? -18.537 10.294 -3.507 1.00 61.81 102 ARG A C 1
ATOM 827 O O . ARG A 1 102 ? -19.314 11.189 -3.179 1.00 61.81 102 ARG A O 1
ATOM 834 N N . ARG A 1 103 ? -18.926 9.045 -3.775 1.00 71.88 103 ARG A N 1
ATOM 835 C CA . ARG A 1 103 ? -20.309 8.604 -3.602 1.00 71.88 103 ARG A CA 1
ATOM 836 C C . ARG A 1 103 ? -20.695 8.991 -2.183 1.00 71.88 103 ARG A C 1
ATOM 838 O O . ARG A 1 103 ? -19.896 8.763 -1.279 1.00 71.88 103 ARG A O 1
ATOM 845 N N . GLN A 1 104 ? -21.870 9.586 -1.993 1.00 81.81 104 GLN A N 1
ATOM 846 C CA . GLN A 1 104 ? -22.307 10.065 -0.677 1.00 81.81 104 GLN A CA 1
ATOM 847 C C . GLN A 1 104 ? -22.095 8.999 0.411 1.00 81.81 104 GLN A C 1
ATOM 849 O O . GLN A 1 104 ? -21.588 9.314 1.479 1.00 81.81 104 GLN A O 1
ATOM 854 N N . ALA A 1 105 ? -22.362 7.730 0.083 1.00 83.56 105 ALA A N 1
ATOM 855 C CA . ALA A 1 105 ? -22.086 6.576 0.937 1.00 83.56 105 ALA A CA 1
ATOM 856 C C . ALA A 1 105 ? -20.635 6.503 1.452 1.00 83.56 105 ALA A C 1
ATOM 858 O O . ALA A 1 105 ? -20.426 6.287 2.636 1.00 83.56 105 ALA A O 1
ATOM 859 N N . PHE A 1 106 ? -19.638 6.739 0.595 1.00 84.00 106 PHE A N 1
ATOM 860 C CA . PHE A 1 106 ? -18.228 6.729 0.994 1.00 84.00 106 PHE A CA 1
ATOM 861 C C . PHE A 1 106 ? -17.877 7.916 1.897 1.00 84.00 106 PHE A C 1
ATOM 863 O O . PHE A 1 106 ? -17.100 7.772 2.830 1.00 84.00 106 PHE A O 1
ATOM 870 N N . LEU A 1 107 ? -18.435 9.101 1.629 1.00 87.94 107 LEU A N 1
ATOM 871 C CA . LEU A 1 107 ? -18.209 10.271 2.484 1.00 87.94 107 LEU A CA 1
ATOM 872 C C . LEU A 1 107 ? -18.798 10.079 3.883 1.00 87.94 107 LEU A C 1
ATOM 874 O O . LEU A 1 107 ? -18.124 10.404 4.854 1.00 87.94 107 LEU A O 1
ATOM 878 N N . MET A 1 108 ? -20.020 9.546 3.969 1.00 91.19 108 MET A N 1
ATOM 879 C CA . MET A 1 108 ? -20.663 9.230 5.249 1.00 91.19 108 MET A CA 1
ATOM 880 C C . MET A 1 108 ? -19.845 8.196 6.019 1.00 91.19 108 MET A C 1
ATOM 882 O O . MET A 1 108 ? -19.485 8.427 7.161 1.00 91.19 108 MET A O 1
ATOM 886 N N . GLU A 1 109 ? -19.413 7.133 5.352 1.00 91.06 109 GLU A N 1
ATOM 887 C CA . GLU A 1 109 ? -18.567 6.123 5.977 1.00 91.06 109 GLU A CA 1
ATOM 888 C C . GLU A 1 109 ? -17.228 6.681 6.495 1.00 91.06 109 GLU A C 1
ATOM 890 O O . GLU A 1 109 ? -16.776 6.311 7.576 1.00 91.06 109 GLU A O 1
ATOM 895 N N . MET A 1 110 ? -16.579 7.589 5.756 1.00 90.94 110 MET A N 1
ATOM 896 C CA . MET A 1 110 ? -15.367 8.262 6.246 1.00 90.94 110 MET A CA 1
ATOM 897 C C . MET A 1 110 ? -15.653 9.142 7.465 1.00 90.94 110 MET A C 1
ATOM 899 O O . MET A 1 110 ? -14.792 9.270 8.332 1.00 90.94 110 MET A O 1
ATOM 903 N N . PHE A 1 111 ? -16.829 9.768 7.524 1.00 94.31 111 PHE A N 1
ATOM 904 C C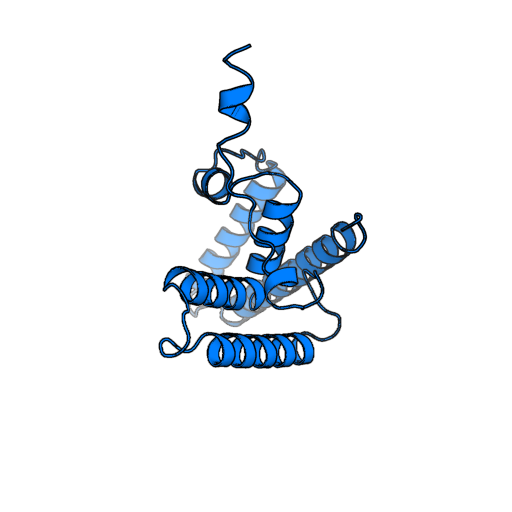A . PHE A 1 111 ? -17.250 10.546 8.683 1.00 94.31 111 PHE A CA 1
ATOM 905 C C . PHE A 1 111 ? -17.427 9.638 9.906 1.00 94.31 111 PHE A C 1
ATOM 907 O O . PHE A 1 111 ? -16.784 9.888 10.922 1.00 94.31 111 PHE A O 1
ATOM 914 N N . ASP A 1 112 ? -18.165 8.536 9.766 1.00 94.75 112 ASP A N 1
ATOM 915 C CA . ASP A 1 112 ? -18.397 7.563 10.842 1.00 94.75 112 ASP A CA 1
ATOM 916 C C . ASP A 1 112 ? -17.076 6.977 11.377 1.00 94.75 112 ASP A C 1
ATOM 918 O O . ASP A 1 112 ? -16.884 6.806 12.580 1.00 94.75 112 ASP A O 1
ATOM 922 N N . LEU A 1 113 ? -16.120 6.681 10.489 1.00 95.38 113 LEU A N 1
ATOM 923 C CA . LEU A 1 113 ? -14.796 6.189 10.885 1.00 95.38 113 LEU A CA 1
ATOM 924 C C . LEU A 1 113 ? -13.982 7.237 11.653 1.00 95.38 113 LEU A C 1
ATOM 926 O O . LEU A 1 113 ? -13.285 6.881 12.604 1.00 95.38 113 LEU A O 1
ATOM 930 N N . ASN A 1 114 ? -14.061 8.508 11.253 1.00 95.62 114 ASN A N 1
ATOM 931 C CA . ASN A 1 114 ? -13.388 9.596 11.960 1.00 95.62 114 ASN A CA 1
ATOM 932 C C . ASN A 1 114 ? -14.020 9.854 13.331 1.00 95.62 114 ASN A C 1
ATOM 934 O O . ASN A 1 114 ? -13.285 10.078 14.285 1.00 95.62 114 ASN A O 1
ATOM 938 N N . GLU A 1 115 ? -15.346 9.771 13.447 1.00 96.56 115 GLU A N 1
ATOM 939 C CA . GLU A 1 115 ? -16.046 9.877 14.732 1.00 96.56 115 GLU A CA 1
ATOM 940 C C . GLU A 1 115 ? -15.619 8.748 15.680 1.00 96.56 115 GLU A C 1
ATOM 942 O O . GLU A 1 115 ? -15.181 9.009 16.795 1.00 96.56 115 GLU A O 1
ATOM 947 N N . ARG A 1 116 ? -15.601 7.493 15.205 1.00 96.31 116 ARG A N 1
ATOM 948 C CA . ARG A 1 116 ? -15.114 6.337 15.988 1.00 96.31 116 ARG A CA 1
ATOM 949 C C . ARG A 1 116 ? -13.662 6.497 16.451 1.00 96.31 116 ARG A C 1
ATOM 951 O O . ARG A 1 116 ? -13.311 6.046 17.543 1.00 96.31 116 ARG A O 1
ATOM 958 N N . LEU A 1 117 ? -12.806 7.082 15.610 1.00 96.44 117 LEU A N 1
ATOM 959 C CA . LEU A 1 117 ? -11.414 7.375 15.951 1.00 96.44 117 LEU A CA 1
ATOM 960 C C . LEU A 1 117 ? -11.330 8.441 17.050 1.00 96.44 117 LEU A C 1
ATOM 962 O O . LEU A 1 117 ? -10.602 8.251 18.025 1.00 96.44 117 LEU A O 1
ATOM 966 N N . ASP A 1 118 ? -12.077 9.533 16.896 1.00 96.75 118 ASP A N 1
ATOM 967 C CA . ASP A 1 118 ? -12.090 10.652 17.837 1.00 96.75 118 ASP A CA 1
ATOM 968 C C . ASP A 1 118 ? -12.652 10.227 19.203 1.00 96.75 118 ASP A C 1
ATOM 970 O O . ASP A 1 118 ? -12.023 10.463 20.234 1.00 96.75 118 ASP A O 1
ATOM 974 N N . ASP A 1 119 ? -13.748 9.465 19.220 1.00 95.50 119 ASP A N 1
ATOM 975 C CA . ASP A 1 119 ? -14.320 8.867 20.430 1.00 95.50 119 ASP A CA 1
ATOM 976 C C . ASP A 1 119 ? -13.312 7.981 21.171 1.00 95.50 119 ASP A C 1
ATOM 978 O O . ASP A 1 119 ? -13.202 8.027 22.398 1.00 95.50 119 ASP A O 1
ATOM 982 N N . GLY A 1 120 ? -12.562 7.150 20.440 1.00 94.69 120 GLY A N 1
ATOM 983 C CA . GLY A 1 120 ? -11.548 6.280 21.031 1.00 94.69 120 GLY A CA 1
ATOM 984 C C . GLY A 1 120 ? -10.390 7.062 21.658 1.00 94.69 120 GLY A C 1
ATOM 985 O O . GLY A 1 120 ? -9.914 6.701 22.738 1.00 94.69 120 GLY A O 1
ATOM 986 N N . MET A 1 121 ? -9.969 8.142 20.994 1.00 95.81 121 MET A N 1
ATOM 987 C CA . MET A 1 121 ? -8.877 9.024 21.417 1.00 95.81 121 MET A CA 1
ATOM 988 C C . MET A 1 121 ? -9.254 9.939 22.587 1.00 95.81 121 MET A C 1
ATOM 990 O O . MET A 1 121 ? -8.407 10.209 23.437 1.00 95.81 121 MET A O 1
ATOM 994 N N . ASN A 1 122 ? -10.507 10.395 22.648 1.00 95.88 122 ASN A N 1
ATOM 995 C CA . ASN A 1 122 ? -10.973 11.372 23.637 1.00 95.88 122 ASN A CA 1
ATOM 996 C C . ASN A 1 122 ? -11.560 10.739 24.911 1.00 95.88 122 ASN A C 1
ATOM 998 O O . ASN A 1 122 ? -11.858 11.449 25.875 1.00 95.88 122 ASN A O 1
ATOM 1002 N N . LYS A 1 123 ? -11.704 9.408 24.967 1.00 94.06 123 LYS A N 1
ATOM 1003 C CA . LYS A 1 123 ? -12.048 8.690 26.205 1.00 94.06 123 LYS A CA 1
ATOM 1004 C C . LYS A 1 123 ? -10.933 8.802 27.251 1.00 94.06 123 LYS A C 1
ATOM 1006 O O . LYS A 1 123 ? -9.747 8.838 26.932 1.00 94.06 123 LYS A O 1
ATOM 1011 N N . SER A 1 124 ? -11.325 8.797 28.527 1.00 90.50 124 SER A N 1
ATOM 1012 C CA . SER A 1 124 ? -10.403 8.720 29.664 1.00 90.50 124 SER A CA 1
ATOM 1013 C C . SER A 1 124 ? -10.754 7.514 30.547 1.00 90.50 124 SER A C 1
ATOM 1015 O O . SER A 1 124 ? -11.803 7.531 31.198 1.00 90.50 124 SER A O 1
ATOM 1017 N N . PRO A 1 125 ? -9.920 6.456 30.571 1.00 91.44 125 PRO A N 1
ATOM 1018 C CA . PRO A 1 125 ? -8.684 6.297 29.795 1.00 91.44 125 PRO A CA 1
ATOM 1019 C C . PRO A 1 125 ? -8.945 6.118 28.286 1.00 91.44 125 PRO A C 1
ATOM 1021 O O . PRO A 1 125 ? -10.035 5.703 27.895 1.00 91.44 125 PRO A O 1
ATOM 1024 N N . ILE A 1 126 ? -7.928 6.399 27.458 1.00 95.31 126 ILE A N 1
ATOM 1025 C CA . ILE A 1 126 ? -7.967 6.194 25.997 1.00 95.31 126 ILE A CA 1
ATOM 1026 C C . ILE A 1 126 ? -8.355 4.745 25.694 1.00 95.31 126 ILE A C 1
ATOM 1028 O O . ILE A 1 126 ? -7.809 3.805 26.282 1.00 95.31 126 ILE A O 1
ATOM 1032 N N . ASP A 1 127 ? -9.260 4.553 24.739 1.00 96.00 127 ASP A N 1
ATOM 1033 C CA . ASP A 1 127 ? -9.766 3.236 24.353 1.00 96.00 127 ASP A CA 1
ATOM 1034 C C . ASP A 1 127 ? -8.817 2.534 23.374 1.00 96.00 127 ASP A C 1
ATOM 1036 O O . ASP A 1 127 ? -9.103 2.333 22.194 1.00 96.00 127 ASP A O 1
ATOM 1040 N N . THR A 1 128 ? -7.643 2.153 23.873 1.00 95.94 128 THR A N 1
ATOM 1041 C CA . THR A 1 128 ? -6.588 1.513 23.071 1.00 95.94 128 THR A CA 1
ATOM 1042 C C . THR A 1 128 ? -7.046 0.212 22.412 1.00 95.94 128 THR A C 1
ATOM 1044 O O . THR A 1 128 ? -6.635 -0.088 21.292 1.00 95.94 128 THR A O 1
ATOM 1047 N N . LYS A 1 129 ? -7.934 -0.548 23.067 1.00 96.06 129 LYS A N 1
ATOM 1048 C CA . LYS A 1 129 ? -8.509 -1.779 22.507 1.00 96.06 129 LYS A CA 1
ATOM 1049 C C . LYS A 1 129 ? -9.438 -1.479 21.334 1.00 96.06 129 LYS A C 1
ATOM 1051 O O . LYS A 1 129 ? -9.327 -2.144 20.305 1.00 96.06 129 LYS A O 1
ATOM 1056 N N . GLY A 1 130 ? -10.324 -0.490 21.473 1.00 94.44 130 GLY A N 1
ATOM 1057 C CA . GLY A 1 130 ? -11.194 -0.043 20.386 1.00 94.44 130 GLY A CA 1
ATOM 1058 C C . GLY A 1 130 ? -10.402 0.486 19.189 1.00 94.44 130 GLY A C 1
ATOM 1059 O O . GLY A 1 130 ? -10.708 0.143 18.048 1.00 94.44 130 GLY A O 1
ATOM 1060 N N . LEU A 1 131 ? -9.331 1.242 19.444 1.00 96.06 131 LEU A N 1
ATOM 1061 C CA . LEU A 1 131 ? -8.455 1.783 18.401 1.00 96.06 131 LEU A CA 1
ATOM 1062 C C . LEU A 1 131 ? -7.679 0.692 17.645 1.00 96.06 131 LEU A C 1
ATOM 1064 O O . LEU A 1 131 ? -7.603 0.741 16.417 1.00 96.06 131 LEU A O 1
ATOM 1068 N N . GLU A 1 132 ? -7.146 -0.322 18.334 1.00 96.50 132 GLU A N 1
ATOM 1069 C CA . GLU A 1 132 ? -6.505 -1.464 17.660 1.00 96.50 132 GLU A CA 1
ATOM 1070 C C . GLU A 1 132 ? -7.515 -2.286 16.844 1.00 96.50 132 GLU A C 1
ATOM 1072 O O . GLU A 1 132 ? -7.204 -2.708 15.729 1.00 96.50 132 GLU A O 1
ATOM 1077 N N . ALA A 1 133 ? -8.746 -2.457 17.336 1.00 96.19 133 ALA A N 1
ATOM 1078 C CA . ALA A 1 133 ? -9.804 -3.114 16.570 1.00 96.19 133 ALA A CA 1
ATOM 1079 C C . ALA A 1 133 ? -10.163 -2.327 15.295 1.00 96.19 133 ALA A C 1
ATOM 1081 O O . ALA A 1 133 ? -10.254 -2.916 14.217 1.00 96.19 133 ALA A O 1
ATOM 1082 N N . LEU A 1 134 ? -10.289 -0.998 15.391 1.00 96.00 134 LEU A N 1
ATOM 1083 C CA . LEU A 1 134 ? -10.539 -0.119 14.243 1.00 96.00 134 LEU A CA 1
ATOM 1084 C C . LEU A 1 134 ? -9.400 -0.191 13.214 1.00 96.00 134 LEU A C 1
ATOM 1086 O O . LEU A 1 134 ? -9.638 -0.292 12.012 1.00 96.00 134 LEU A O 1
ATOM 1090 N N . LYS A 1 135 ? -8.147 -0.190 13.674 1.00 95.94 135 LYS A N 1
ATOM 1091 C CA . LYS A 1 135 ? -6.973 -0.356 12.810 1.00 95.94 135 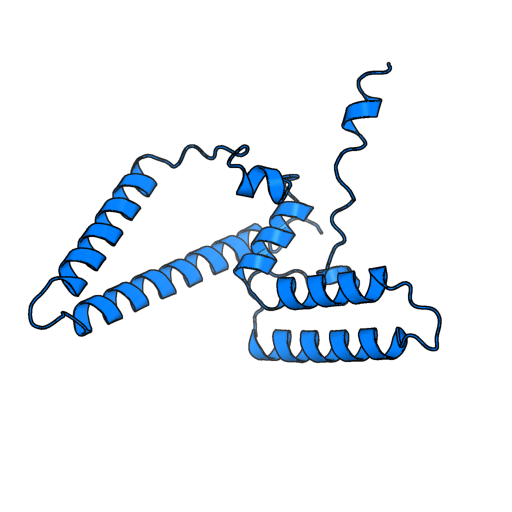LYS A CA 1
ATOM 1092 C C . LYS A 1 135 ? -6.970 -1.710 12.098 1.00 95.94 135 LYS A C 1
ATOM 1094 O O . LYS A 1 135 ? -6.662 -1.759 10.905 1.00 95.94 135 LYS A O 1
ATOM 1099 N N . ALA A 1 136 ? -7.309 -2.795 12.795 1.00 96.44 136 ALA A N 1
ATOM 1100 C CA . ALA A 1 136 ? -7.404 -4.127 12.202 1.00 96.44 136 ALA A CA 1
ATOM 1101 C C . ALA A 1 136 ? -8.515 -4.200 11.139 1.00 96.44 136 ALA A C 1
ATOM 1103 O O . ALA A 1 136 ? -8.282 -4.720 10.049 1.00 96.44 136 ALA A O 1
ATOM 1104 N N . GLU A 1 137 ? -9.682 -3.609 11.414 1.00 95.88 137 GLU A N 1
ATOM 1105 C CA . GLU A 1 137 ? -10.798 -3.492 10.464 1.00 95.88 137 GLU A CA 1
ATOM 1106 C C . GLU A 1 137 ? -10.374 -2.757 9.183 1.00 95.88 137 GLU A C 1
ATOM 1108 O O . GLU A 1 137 ? -10.551 -3.270 8.074 1.00 95.88 137 GLU A O 1
ATOM 1113 N N . LEU A 1 138 ? -9.752 -1.582 9.324 1.00 94.44 138 LEU A N 1
ATOM 1114 C CA . LEU A 1 138 ? -9.277 -0.792 8.186 1.00 94.44 138 LEU A CA 1
ATOM 1115 C C . LEU A 1 138 ? -8.186 -1.514 7.390 1.00 94.44 138 LEU A C 1
ATOM 1117 O O . LEU A 1 138 ? -8.195 -1.468 6.159 1.00 94.44 138 LEU A O 1
ATOM 1121 N N . SER A 1 139 ? -7.276 -2.210 8.075 1.00 93.75 139 SER A N 1
ATOM 1122 C CA . SER A 1 139 ? -6.208 -2.982 7.430 1.00 93.75 139 SER A CA 1
ATOM 1123 C C . SER A 1 139 ? -6.781 -4.136 6.602 1.00 93.75 139 SER A C 1
ATOM 1125 O O . SER A 1 139 ? -6.461 -4.256 5.421 1.00 93.75 139 SER A O 1
ATOM 1127 N N . GLY A 1 140 ? -7.715 -4.915 7.158 1.00 95.00 140 GLY A N 1
ATOM 1128 C CA . GLY A 1 140 ? -8.379 -5.996 6.418 1.00 95.00 140 GLY A CA 1
ATOM 1129 C C . GLY A 1 140 ? -9.206 -5.486 5.232 1.00 95.00 140 GLY A C 1
ATOM 1130 O O . GLY A 1 140 ? -9.252 -6.105 4.163 1.00 95.00 140 GLY A O 1
ATOM 1131 N N . ARG A 1 141 ? -9.816 -4.303 5.365 1.00 92.88 141 ARG A N 1
ATOM 1132 C CA . ARG A 1 141 ? -10.521 -3.661 4.253 1.00 92.88 141 ARG A CA 1
ATOM 1133 C C . ARG A 1 141 ? -9.574 -3.232 3.135 1.00 92.88 141 ARG A C 1
ATOM 1135 O O . ARG A 1 141 ? -9.884 -3.442 1.963 1.00 92.88 141 ARG A O 1
ATOM 1142 N N . ILE A 1 142 ? -8.427 -2.654 3.484 1.00 91.88 142 ILE A N 1
ATOM 1143 C CA . ILE A 1 142 ? -7.366 -2.313 2.531 1.00 91.88 142 ILE A CA 1
ATOM 1144 C C . ILE A 1 142 ? -6.913 -3.562 1.769 1.00 91.88 142 ILE A C 1
ATOM 1146 O O . ILE A 1 142 ? -6.850 -3.531 0.542 1.00 91.88 142 ILE A O 1
ATOM 1150 N N . GLU A 1 143 ? -6.648 -4.666 2.468 1.00 91.75 143 GLU A N 1
ATOM 1151 C CA . GLU A 1 143 ? -6.232 -5.932 1.851 1.00 91.75 143 GLU A CA 1
ATOM 1152 C C . GLU A 1 143 ? -7.288 -6.477 0.883 1.00 91.75 143 GLU A C 1
ATOM 1154 O O . GLU A 1 143 ? -6.963 -6.918 -0.225 1.00 91.75 143 GLU A O 1
ATOM 1159 N N . THR A 1 144 ? -8.565 -6.383 1.262 1.00 93.38 144 THR A N 1
ATOM 1160 C CA . THR A 1 144 ? -9.693 -6.779 0.409 1.00 93.38 144 THR A CA 1
ATOM 1161 C C . THR A 1 144 ? -9.735 -5.941 -0.869 1.00 93.38 144 THR A C 1
ATOM 1163 O O . THR A 1 144 ? -9.779 -6.495 -1.970 1.00 93.38 144 THR A O 1
ATOM 1166 N N . LEU A 1 145 ? -9.640 -4.613 -0.746 1.00 91.00 145 LEU A N 1
ATOM 1167 C CA . LEU A 1 145 ? -9.634 -3.691 -1.886 1.00 91.00 145 LEU A CA 1
ATOM 1168 C C . LEU A 1 145 ? -8.420 -3.905 -2.798 1.00 91.00 145 LEU A C 1
ATOM 1170 O O . LEU A 1 145 ? -8.558 -3.891 -4.021 1.00 91.00 145 LEU A O 1
ATOM 1174 N N . LEU A 1 146 ? -7.235 -4.139 -2.230 1.00 90.75 146 LEU A N 1
ATOM 1175 C CA . LEU A 1 146 ? -6.031 -4.456 -3.001 1.00 90.75 146 LEU A CA 1
ATOM 1176 C C . LEU A 1 146 ? -6.170 -5.793 -3.738 1.00 90.75 146 LEU A C 1
ATOM 1178 O O . LEU A 1 146 ? -5.747 -5.900 -4.886 1.00 90.75 146 LEU A O 1
ATOM 1182 N N . SER A 1 147 ? -6.821 -6.787 -3.133 1.00 90.56 147 SER A N 1
ATOM 1183 C CA . SER A 1 147 ? -7.098 -8.084 -3.764 1.00 90.56 147 SER A CA 1
ATOM 1184 C C . SER A 1 147 ? -8.146 -7.983 -4.880 1.00 90.56 147 SER A C 1
ATOM 1186 O O . SER A 1 147 ? -8.048 -8.646 -5.913 1.00 90.56 147 SER A O 1
ATOM 1188 N N . GLU A 1 148 ? -9.166 -7.141 -4.713 1.00 90.12 148 GLU A N 1
ATOM 1189 C CA . GLU A 1 148 ? -10.116 -6.794 -5.777 1.00 90.12 148 GLU A CA 1
ATOM 1190 C C . GLU A 1 148 ? -9.438 -6.062 -6.931 1.00 90.12 148 GLU A C 1
ATOM 1192 O O . GLU A 1 148 ? -9.654 -6.410 -8.093 1.00 90.12 148 GLU A O 1
ATOM 1197 N N . ALA A 1 149 ? -8.579 -5.090 -6.619 1.00 87.75 149 ALA A N 1
ATOM 1198 C CA . ALA A 1 149 ? -7.786 -4.388 -7.613 1.00 87.75 149 ALA A CA 1
ATOM 1199 C C . ALA A 1 149 ? -6.853 -5.354 -8.350 1.00 87.75 149 ALA A C 1
ATOM 1201 O O . ALA A 1 149 ? -6.832 -5.344 -9.579 1.00 87.75 149 ALA A O 1
ATOM 1202 N N . GLN A 1 150 ? -6.161 -6.244 -7.629 1.00 89.62 150 GLN A N 1
ATOM 1203 C CA . GLN A 1 150 ? -5.365 -7.310 -8.228 1.00 89.62 150 GLN A CA 1
ATOM 1204 C C . GLN A 1 150 ? -6.217 -8.107 -9.213 1.00 89.62 150 GLN A C 1
ATOM 1206 O O . GLN A 1 150 ? -5.845 -8.152 -10.370 1.00 89.62 150 GLN A O 1
ATOM 1211 N N . ARG A 1 151 ? -7.385 -8.637 -8.824 1.00 88.81 151 ARG A N 1
ATOM 1212 C CA . ARG A 1 151 ? -8.270 -9.395 -9.735 1.00 88.81 151 ARG A CA 1
ATOM 1213 C C . ARG A 1 151 ? -8.710 -8.598 -10.964 1.00 88.81 151 ARG A C 1
ATOM 1215 O O . ARG A 1 151 ? -8.785 -9.147 -12.057 1.00 88.81 151 ARG A O 1
ATOM 1222 N N . LYS A 1 152 ? -9.018 -7.312 -10.790 1.00 84.62 152 LYS A N 1
ATOM 1223 C CA . LYS A 1 152 ? -9.491 -6.438 -11.872 1.00 84.62 152 LYS A CA 1
ATOM 1224 C C . LYS A 1 152 ? -8.394 -6.111 -12.887 1.00 84.62 152 LYS A C 1
ATOM 1226 O O . LYS A 1 152 ? -8.689 -5.957 -14.071 1.00 84.62 152 LYS A O 1
ATOM 1231 N N . TYR A 1 153 ? -7.159 -5.959 -12.415 1.00 81.00 153 TYR A N 1
ATOM 1232 C CA . TYR A 1 153 ? -6.013 -5.556 -13.231 1.00 81.00 153 TYR A CA 1
ATOM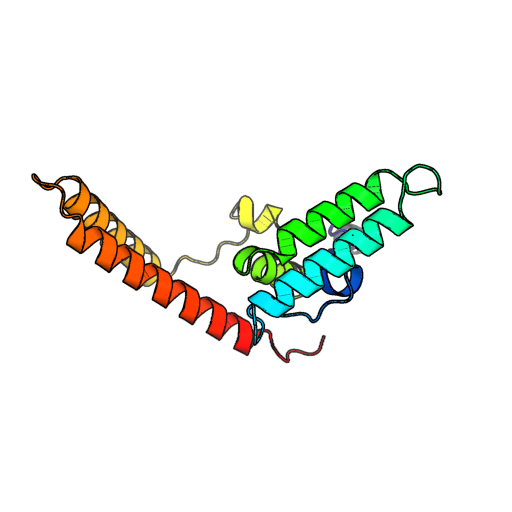 1233 C C . TYR A 1 153 ? -5.065 -6.726 -13.562 1.00 81.00 153 TYR A C 1
ATOM 1235 O O . TYR A 1 153 ? -4.198 -6.582 -14.415 1.00 81.00 153 TYR A O 1
ATOM 1243 N N . SER A 1 154 ? -5.267 -7.913 -12.983 1.00 72.69 154 SER A N 1
ATOM 1244 C CA . SER A 1 154 ? -4.624 -9.165 -13.383 1.00 72.69 154 SER A CA 1
ATOM 1245 C C . SER A 1 154 ? -5.392 -9.774 -14.555 1.00 72.69 154 SER A C 1
ATOM 1247 O O . SER A 1 154 ? -6.406 -10.440 -14.357 1.00 72.69 154 SER A O 1
ATOM 1249 N N . GLY A 1 155 ? -4.937 -9.534 -15.783 1.00 60.41 155 GLY A N 1
ATOM 1250 C CA . GLY A 1 155 ? -5.486 -10.190 -16.978 1.00 60.41 155 GLY A CA 1
ATOM 1251 C C . GLY A 1 155 ? -6.269 -9.298 -17.941 1.00 60.41 15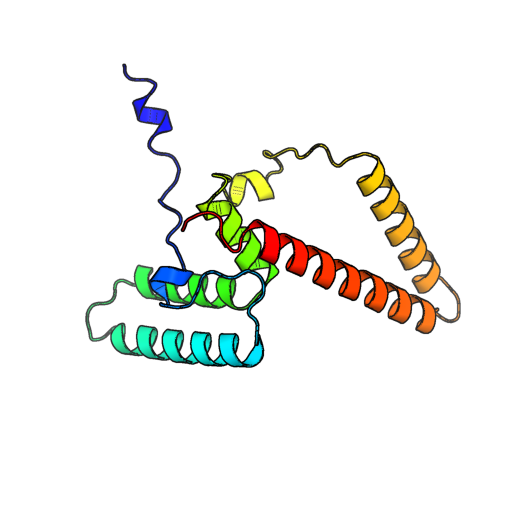5 GLY A C 1
ATOM 1252 O O . GLY A 1 155 ? -6.752 -9.804 -18.949 1.00 60.41 155 GLY A O 1
ATOM 1253 N N . LYS A 1 156 ? -6.353 -7.979 -17.716 1.00 54.53 156 LYS A N 1
ATOM 1254 C CA . LYS A 1 156 ? -6.505 -7.078 -18.868 1.00 54.53 156 LYS A CA 1
ATOM 1255 C C . LYS A 1 156 ? -5.205 -7.168 -19.654 1.00 54.53 156 LYS A C 1
ATOM 1257 O O . LYS A 1 156 ? -4.147 -7.020 -19.046 1.00 54.53 156 LYS A O 1
ATOM 1262 N N . GLU A 1 157 ? -5.296 -7.487 -20.942 1.00 43.34 157 GLU A N 1
ATOM 1263 C CA . GLU A 1 157 ? -4.122 -7.661 -21.793 1.00 43.34 157 GLU A CA 1
ATOM 1264 C C . GLU A 1 157 ? -3.127 -6.513 -21.589 1.00 43.34 157 GLU A C 1
ATOM 1266 O O . GLU A 1 157 ? -3.475 -5.326 -21.600 1.00 43.34 157 GLU A O 1
ATOM 1271 N N . MET A 1 158 ? -1.918 -6.964 -21.269 1.00 42.53 158 MET A N 1
ATOM 1272 C CA . MET A 1 158 ? -0.697 -6.224 -21.002 1.00 42.53 158 MET A CA 1
ATOM 1273 C C . MET A 1 158 ? -0.023 -5.771 -22.284 1.00 42.53 158 MET A C 1
ATOM 1275 O O . MET A 1 158 ? -0.136 -6.501 -23.291 1.00 42.53 158 MET A O 1
#

Secondary structure (DSSP, 8-state):
--SGGGTSSS------HHHHTT----SS-S-HHHHHHHHHHHHHHHHHHT-GGG---HHHHHHHHHHHHHHHSHHHHHHHHHHHHS---HHHHHTT-S-----HHHHHHHHHHHHHHHHHHHSSS--HHHHHHHHHHHHHHHHHHHHHHHHHHSSS--

Sequence (158 aa):
MRHLQKLLNKSKPHTDYFALLGVPRCVVPSDEHKFLETLKSVYRNAQMVHHPDKSSTEDHSITLNAAYETLKNPFQRLKHILSIHDAFTAEEVEKGIVRQPRRQAFLMEMFDLNERLDDGMNKSPIDTKGLEALKAELSGRIETLLSEAQRKYSGKEM

InterPro domains:
  IPR001623 DnaJ domain [PS50076] (16-89)
  IPR001623 DnaJ domain [SM00271] (15-76)
  IPR001623 DnaJ domain [cd06257] (16-73)
  IPR004640 Co-chaperone Hsc20 [PTHR14021] (12-153)
  IPR009073 Co-chaperone HscB, C-terminal oligomerisation domain [PF07743] (104-152)
  IPR036386 HscB, C-terminal domain superfamily [SSF47144] (104-152)
  IPR036869 Chaperone J-domain superfamily [G3DSA:1.10.287.110] (1-83)
  IPR036869 Chaperone J-domain superfamily [SSF46565] (9-84)

Organism: NCBI:txid180227

Foldseek 3Di:
DVPVVVVVPPDDQLPQLCVVLVHDQFLDDPDLVVRLVSSVVSLVVQCVCQPVVNDHDPVSNVVSVVSSVQVNHSVSSLVSLCCNPVVDDPCCVVVCVPDPPCPVVNVVVVVVLVVQVVVQCPDVVRNVVSVVVSVVVVVVVVVVVSVVSRVVSVPPPD

pLDDT: mean 79.57, std 18.98, range [35.53, 96.75]